Protein AF-T1J703-F1 (afdb_monomer_lite)

pLDDT: mean 72.82, std 17.88, range [33.84, 93.62]

InterPro domains:
  IPR007014 FUN14 [PF04930] (53-148)
  IPR007014 FUN14 [PTHR21346] (25-149)

Secondary structure (DSSP, 8-state):
----SSSTHHHHHHHHHHHHHHHHHSS--SSSHHHHHHHHHHHTTSHHHHHHHHHHHHHHHHHHHHHHHHHHHHHHHHHHHHHHHHHHHTTS----HHHHHHHHHHHHHHHHHHHHHHHHHHHHHHHHHHHH-HHHHHHHHHHHHHHHHT-

Sequence (151 aa):
YFIWATGRGKDDFQIEKNEIIDYLDVRGRGGVDNSFKEYLRGLSKASAAKQAAVGGITGWLSGFVFTKVGKFAAVSIGGGLLLLQIANHQGYIRINWNKVNDHVQQARKEIEKEAKHSGPRIAKQVQRFIHENAIISTSFAGGFLLGIACS

Structure (mmCIF, N/CA/C/O backbone):
data_AF-T1J703-F1
#
_entry.id   AF-T1J703-F1
#
loop_
_atom_site.group_PDB
_atom_site.id
_atom_site.type_symbol
_atom_site.label_atom_id
_atom_site.label_alt_id
_atom_site.label_comp_id
_atom_site.label_asym_id
_atom_site.label_entity_id
_atom_site.label_seq_id
_atom_site.pdbx_PDB_ins_code
_atom_site.Cartn_x
_atom_site.Cartn_y
_atom_site.Cartn_z
_atom_site.occupancy
_atom_site.B_iso_or_equiv
_atom_site.auth_seq_id
_atom_site.auth_comp_id
_atom_site.auth_asym_id
_atom_site.auth_atom_id
_atom_site.pdbx_PDB_model_num
ATOM 1 N N . TYR A 1 1 ? 42.849 15.070 -5.123 1.00 34.47 1 TYR A N 1
ATOM 2 C CA . TYR A 1 1 ? 42.452 14.277 -6.301 1.00 34.47 1 TYR A CA 1
ATOM 3 C C . TYR A 1 1 ? 41.507 13.183 -5.836 1.00 34.47 1 TYR A C 1
ATOM 5 O O . TYR A 1 1 ? 41.941 12.217 -5.230 1.00 34.47 1 TYR A O 1
ATOM 13 N N . PHE A 1 2 ? 40.206 13.435 -5.979 1.00 41.25 2 PHE A N 1
ATOM 14 C CA . PHE A 1 2 ? 39.107 12.694 -5.356 1.00 41.25 2 PHE A CA 1
ATOM 15 C C . PHE A 1 2 ? 38.232 12.147 -6.490 1.00 41.25 2 PHE A C 1
ATOM 17 O O . PHE A 1 2 ? 37.320 12.831 -6.933 1.00 41.25 2 PHE A O 1
ATOM 24 N N . ILE A 1 3 ? 38.554 10.970 -7.035 1.00 42.22 3 ILE A N 1
ATOM 25 C CA . ILE A 1 3 ? 37.687 10.277 -8.005 1.00 42.22 3 ILE A CA 1
ATOM 26 C C . ILE A 1 3 ? 37.815 8.767 -7.782 1.00 42.22 3 ILE A C 1
ATOM 28 O O . ILE A 1 3 ? 38.583 8.101 -8.464 1.00 42.22 3 ILE A O 1
ATOM 32 N N . TRP A 1 4 ? 37.074 8.228 -6.810 1.00 33.84 4 TRP A N 1
ATOM 33 C CA . TRP A 1 4 ? 36.725 6.803 -6.783 1.00 33.84 4 TRP A CA 1
ATOM 34 C C . TRP A 1 4 ? 35.520 6.537 -5.863 1.00 33.84 4 TRP A C 1
ATOM 36 O O . TRP A 1 4 ? 35.686 6.118 -4.722 1.00 33.84 4 TRP A O 1
ATOM 46 N N . ALA A 1 5 ? 34.293 6.821 -6.322 1.00 39.81 5 ALA A N 1
ATOM 47 C CA . ALA A 1 5 ? 33.072 6.418 -5.602 1.00 39.81 5 ALA A CA 1
ATOM 48 C C . ALA A 1 5 ? 31.795 6.360 -6.472 1.00 39.81 5 ALA A C 1
ATOM 50 O O . ALA A 1 5 ? 30.695 6.543 -5.962 1.00 39.81 5 ALA A O 1
ATOM 51 N N . THR A 1 6 ? 31.903 6.108 -7.779 1.00 42.66 6 THR A N 1
ATOM 52 C CA . THR A 1 6 ? 30.740 6.081 -8.695 1.00 42.66 6 THR A CA 1
ATOM 53 C C . THR A 1 6 ? 30.864 4.955 -9.727 1.00 42.66 6 THR A C 1
ATOM 55 O O . THR A 1 6 ? 30.838 5.186 -10.929 1.00 42.66 6 THR A O 1
ATOM 58 N N . GLY A 1 7 ? 31.026 3.716 -9.250 1.00 42.31 7 GLY A N 1
ATOM 59 C CA . GLY A 1 7 ? 31.075 2.524 -10.114 1.00 42.31 7 GLY A CA 1
ATOM 60 C C . GLY A 1 7 ? 30.462 1.273 -9.484 1.00 42.31 7 GLY A C 1
ATOM 61 O O . GLY A 1 7 ? 29.630 0.638 -10.107 1.00 42.31 7 GLY A O 1
ATOM 62 N N . ARG A 1 8 ? 30.759 0.996 -8.209 1.00 41.97 8 ARG A N 1
ATOM 63 C CA . ARG A 1 8 ? 30.497 -0.317 -7.584 1.00 41.97 8 ARG A CA 1
ATOM 64 C C . ARG A 1 8 ? 29.023 -0.766 -7.523 1.00 41.97 8 ARG A C 1
ATOM 66 O O . ARG A 1 8 ? 28.720 -1.925 -7.749 1.00 41.97 8 ARG A O 1
ATOM 73 N N . GLY A 1 9 ? 28.075 0.150 -7.308 1.00 39.53 9 GLY A N 1
ATOM 74 C CA . GLY A 1 9 ? 26.667 -0.226 -7.084 1.00 39.53 9 GLY A CA 1
ATOM 75 C C . GLY A 1 9 ? 25.906 -0.754 -8.311 1.00 39.53 9 GLY A C 1
ATOM 76 O O . GLY A 1 9 ? 24.844 -1.353 -8.157 1.00 39.53 9 GLY A O 1
ATOM 77 N N . LYS A 1 10 ? 26.409 -0.537 -9.535 1.00 39.09 10 LYS A N 1
ATOM 78 C CA . LYS A 1 10 ? 25.758 -1.025 -10.766 1.00 39.09 10 LYS A CA 1
ATOM 79 C C . LYS A 1 10 ? 26.113 -2.485 -11.058 1.00 39.09 10 LYS A C 1
ATOM 81 O O . LYS A 1 10 ? 25.351 -3.174 -11.734 1.00 39.09 10 LYS A O 1
ATOM 86 N N . ASP A 1 11 ? 27.239 -2.929 -10.520 1.00 40.09 11 ASP A N 1
ATOM 87 C CA . ASP A 1 11 ? 27.879 -4.213 -10.778 1.00 40.09 11 ASP A CA 1
ATOM 88 C C . ASP A 1 11 ? 27.327 -5.235 -9.777 1.00 40.09 11 ASP A C 1
ATOM 90 O O . ASP A 1 11 ? 26.813 -6.283 -10.168 1.00 40.09 11 ASP A O 1
ATOM 94 N N . ASP A 1 12 ? 27.285 -4.839 -8.503 1.00 43.97 12 ASP A N 1
ATOM 95 C CA . ASP A 1 12 ? 26.754 -5.619 -7.381 1.00 43.97 12 ASP A CA 1
ATOM 96 C C . ASP A 1 12 ? 25.260 -5.951 -7.576 1.00 43.97 12 ASP A C 1
ATOM 98 O O . ASP A 1 12 ? 24.823 -7.085 -7.386 1.00 43.97 12 ASP A O 1
ATOM 102 N N . PHE A 1 13 ? 24.471 -4.990 -8.075 1.00 42.22 13 PHE A N 1
ATOM 103 C CA . PHE A 1 13 ? 23.043 -5.186 -8.354 1.00 42.22 13 PHE A CA 1
ATOM 104 C C . PHE A 1 13 ? 22.777 -6.047 -9.597 1.00 42.22 13 PHE A C 1
ATOM 106 O O . PHE A 1 13 ? 21.704 -6.638 -9.732 1.00 42.22 13 PHE A O 1
ATOM 113 N N . GLN A 1 14 ? 23.727 -6.113 -10.535 1.00 42.66 14 GLN A N 1
ATOM 114 C CA . GLN A 1 14 ? 23.625 -6.984 -11.707 1.00 42.66 14 GLN A CA 1
ATOM 115 C C . GLN A 1 14 ? 24.023 -8.422 -11.369 1.00 42.66 14 GLN A C 1
ATOM 117 O O . GLN A 1 14 ? 23.388 -9.343 -11.880 1.00 42.66 14 GLN A O 1
ATOM 122 N N . ILE A 1 15 ? 25.006 -8.609 -10.484 1.00 42.41 15 ILE A N 1
ATOM 123 C CA . ILE A 1 15 ? 25.397 -9.919 -9.952 1.00 42.41 15 ILE A CA 1
ATOM 124 C C . ILE A 1 15 ? 24.245 -10.509 -9.125 1.00 42.41 15 ILE A C 1
ATOM 126 O O . ILE A 1 15 ? 23.769 -11.596 -9.453 1.00 42.41 15 ILE A O 1
ATOM 130 N N . GLU A 1 16 ? 23.664 -9.734 -8.204 1.00 52.69 16 GLU A N 1
ATOM 131 C CA . GLU A 1 16 ? 22.519 -10.176 -7.395 1.00 52.69 16 GLU A CA 1
ATOM 132 C C . GLU A 1 16 ? 21.284 -10.479 -8.268 1.00 52.69 16 GLU A C 1
ATOM 134 O O . GLU A 1 16 ? 20.629 -11.507 -8.116 1.00 52.69 16 GLU A O 1
ATOM 139 N N . LYS A 1 17 ? 20.993 -9.657 -9.287 1.00 49.47 17 LYS A N 1
ATOM 140 C CA . LYS A 1 17 ? 19.905 -9.924 -10.248 1.00 49.47 17 LYS A CA 1
ATOM 141 C C . LYS A 1 17 ? 20.074 -11.194 -11.066 1.00 49.47 17 LYS A C 1
ATOM 143 O O . LYS A 1 17 ? 19.058 -11.723 -11.537 1.00 49.47 17 LYS A O 1
ATOM 148 N N . ASN A 1 18 ? 21.307 -11.582 -11.363 1.00 46.50 18 ASN A N 1
ATOM 149 C CA . ASN A 1 18 ? 21.594 -12.775 -12.150 1.00 46.50 18 ASN A CA 1
ATOM 150 C C . ASN A 1 18 ? 21.465 -14.015 -11.270 1.00 46.50 18 ASN A C 1
ATOM 152 O O . ASN A 1 18 ? 20.842 -14.981 -11.699 1.00 46.50 18 ASN A O 1
ATOM 156 N N . GLU A 1 19 ? 21.895 -13.920 -10.013 1.00 51.88 19 GLU A N 1
ATOM 157 C CA . GLU A 1 19 ? 21.649 -14.944 -9.001 1.00 51.88 19 GLU A CA 1
ATOM 158 C C . GLU A 1 19 ? 20.151 -15.122 -8.717 1.00 51.88 19 GLU A C 1
ATOM 160 O O . GLU A 1 19 ? 19.662 -16.243 -8.763 1.00 51.88 19 GLU A O 1
ATOM 165 N N . ILE A 1 20 ? 19.367 -14.052 -8.518 1.00 50.53 20 ILE A N 1
ATOM 166 C CA . ILE A 1 20 ? 17.919 -14.175 -8.240 1.00 50.53 20 ILE A CA 1
ATOM 167 C C . ILE A 1 20 ? 17.161 -14.823 -9.416 1.00 50.53 20 ILE A C 1
ATOM 169 O O . ILE A 1 20 ? 16.174 -15.527 -9.200 1.00 50.53 20 ILE A O 1
ATOM 173 N N . ILE A 1 21 ? 17.608 -14.612 -10.662 1.00 54.41 21 ILE A N 1
ATOM 174 C CA . ILE A 1 21 ? 17.039 -15.318 -11.823 1.00 54.41 21 ILE A CA 1
ATOM 175 C C . ILE A 1 21 ? 17.364 -16.810 -11.777 1.00 54.41 21 ILE A C 1
ATOM 177 O O . ILE A 1 21 ? 16.477 -17.611 -12.056 1.00 54.41 21 ILE A O 1
ATOM 181 N N . ASP A 1 22 ? 18.586 -17.170 -11.396 1.00 51.16 22 ASP A N 1
ATOM 182 C CA . ASP A 1 22 ? 19.034 -18.561 -11.295 1.00 51.16 22 ASP A CA 1
ATOM 183 C C . ASP A 1 22 ? 18.324 -19.293 -10.136 1.00 51.16 22 ASP A C 1
ATOM 185 O O . ASP A 1 22 ? 17.805 -20.400 -10.290 1.00 51.16 22 ASP A O 1
ATOM 189 N N . TYR A 1 23 ? 18.129 -18.613 -9.000 1.00 46.19 23 TYR A N 1
ATOM 190 C CA . TYR A 1 23 ? 17.359 -19.127 -7.859 1.00 46.19 23 TYR A CA 1
ATOM 191 C C . TYR A 1 23 ? 15.856 -19.291 -8.150 1.00 46.19 23 TYR A C 1
ATOM 193 O O . TYR A 1 23 ? 15.216 -20.186 -7.590 1.00 46.19 23 TYR A O 1
ATOM 201 N N . LEU A 1 24 ? 15.277 -18.463 -9.028 1.00 52.44 24 LEU A N 1
ATOM 202 C CA . LEU A 1 24 ? 13.895 -18.618 -9.508 1.00 52.44 24 LEU A CA 1
ATOM 203 C C . LEU A 1 24 ? 13.759 -19.677 -10.619 1.00 52.44 24 LEU A C 1
ATOM 205 O O . LEU A 1 24 ? 12.640 -20.117 -10.906 1.00 52.44 24 LEU A O 1
ATOM 209 N N . ASP A 1 25 ? 14.866 -20.106 -11.231 1.00 52.19 25 ASP A N 1
ATOM 210 C CA . ASP A 1 25 ? 14.882 -21.178 -12.232 1.00 52.19 25 ASP A CA 1
ATOM 211 C C . ASP A 1 25 ? 14.988 -22.571 -11.587 1.00 52.19 25 ASP A C 1
ATOM 213 O O . ASP A 1 25 ? 14.342 -23.518 -12.036 1.00 52.19 25 ASP A O 1
ATOM 217 N N . VAL A 1 26 ? 15.679 -22.679 -10.447 1.00 47.84 26 VAL A N 1
ATOM 218 C CA . VAL A 1 26 ? 15.917 -23.953 -9.742 1.00 47.84 26 VAL A CA 1
ATOM 219 C C . VAL A 1 26 ? 14.712 -24.464 -8.917 1.00 47.84 26 VAL A C 1
ATOM 221 O O . VAL A 1 26 ? 14.686 -25.638 -8.542 1.00 47.84 26 VAL A O 1
ATOM 224 N N . ARG A 1 27 ? 13.668 -23.657 -8.640 1.00 54.94 27 ARG A N 1
ATOM 225 C CA . ARG A 1 27 ? 12.640 -24.004 -7.621 1.00 54.94 27 ARG A CA 1
ATOM 226 C C . ARG A 1 27 ? 11.156 -23.960 -8.039 1.00 54.94 27 ARG A C 1
ATOM 228 O O . ARG A 1 27 ? 10.347 -23.362 -7.335 1.00 54.94 27 ARG A O 1
ATOM 235 N N . GLY A 1 28 ? 10.739 -24.730 -9.048 1.00 45.00 28 GLY A N 1
ATOM 236 C CA . GLY A 1 28 ? 9.406 -25.364 -8.964 1.00 45.00 28 GLY A CA 1
ATOM 237 C C . GLY A 1 28 ? 8.512 -25.355 -10.206 1.00 45.00 28 GLY A C 1
ATOM 238 O O . GLY A 1 28 ? 8.275 -24.324 -10.822 1.00 45.00 28 GLY A O 1
ATOM 239 N N . ARG A 1 29 ? 7.981 -26.553 -10.486 1.00 56.56 29 ARG A N 1
ATOM 240 C CA . ARG A 1 29 ? 6.923 -26.907 -11.443 1.00 56.56 29 ARG A CA 1
ATOM 241 C C . ARG A 1 29 ? 5.580 -26.221 -11.135 1.00 56.56 29 ARG A C 1
ATOM 243 O O . ARG A 1 29 ? 5.105 -26.350 -10.007 1.00 56.56 29 ARG A O 1
ATOM 250 N N . GLY A 1 30 ? 4.862 -25.807 -12.180 1.00 45.81 30 GLY A N 1
ATOM 251 C CA . GLY A 1 30 ? 3.480 -26.253 -12.416 1.00 45.81 30 GLY A CA 1
ATOM 252 C C . GLY A 1 30 ? 2.422 -25.171 -12.664 1.00 45.81 30 GLY A C 1
ATOM 253 O O . GLY A 1 30 ? 1.671 -24.819 -11.761 1.00 45.81 30 GLY A O 1
ATOM 254 N N . GLY A 1 31 ? 2.264 -24.760 -13.926 1.00 47.19 31 GLY A N 1
ATOM 255 C CA . GLY A 1 31 ? 1.030 -24.200 -14.500 1.00 47.19 31 GLY A CA 1
ATOM 256 C C . GLY A 1 31 ? 0.879 -22.673 -14.536 1.00 47.19 31 GLY A C 1
ATOM 257 O O . GLY A 1 31 ? 0.153 -22.176 -15.393 1.00 47.19 31 GLY A O 1
ATOM 258 N N . VAL A 1 32 ? 1.574 -21.913 -13.688 1.00 52.66 32 VAL A N 1
ATOM 259 C CA . VAL A 1 32 ? 1.517 -20.424 -13.672 1.00 52.66 32 VAL A CA 1
ATOM 260 C C . VAL A 1 32 ? 2.839 -19.811 -14.138 1.00 52.66 32 VAL A C 1
ATOM 262 O O . VAL A 1 32 ? 2.892 -18.737 -14.732 1.00 52.66 32 VAL A O 1
ATOM 265 N N . ASP A 1 33 ? 3.907 -20.556 -13.922 1.00 58.53 33 ASP A N 1
ATOM 266 C CA . ASP A 1 33 ? 5.296 -20.297 -14.242 1.00 58.53 33 ASP A CA 1
ATOM 267 C C . ASP A 1 33 ? 5.545 -20.167 -15.745 1.00 58.53 33 ASP A C 1
ATOM 269 O O . ASP A 1 33 ? 6.247 -19.243 -16.119 1.00 58.53 33 ASP A O 1
ATOM 273 N N . ASN A 1 34 ? 4.947 -20.973 -16.627 1.00 54.72 34 ASN A N 1
ATOM 274 C CA . ASN A 1 34 ? 5.226 -20.845 -18.066 1.00 54.72 34 ASN A CA 1
ATOM 275 C C . ASN A 1 34 ? 4.652 -19.563 -18.680 1.00 54.72 34 ASN A C 1
ATOM 277 O O . ASN A 1 34 ? 5.400 -18.829 -19.316 1.00 54.72 34 ASN A O 1
ATOM 281 N N . SER A 1 35 ? 3.380 -19.235 -18.429 1.00 55.81 35 SER A N 1
ATOM 282 C CA . SER A 1 35 ? 2.780 -17.990 -18.934 1.00 55.81 35 SER A CA 1
ATOM 283 C C . SER A 1 35 ? 3.513 -16.776 -18.369 1.00 55.81 35 SER A C 1
ATOM 285 O O . SER A 1 35 ? 3.902 -15.862 -19.090 1.00 55.81 35 SER A O 1
ATOM 287 N N . PHE A 1 36 ? 3.784 -16.802 -17.068 1.00 57.75 36 PHE A N 1
ATOM 288 C CA . PHE A 1 36 ? 4.488 -15.740 -16.372 1.00 57.75 36 PHE A CA 1
ATOM 289 C C . PHE A 1 36 ? 5.941 -15.569 -16.843 1.00 57.75 36 PHE A C 1
ATOM 291 O O . PHE A 1 36 ? 6.377 -14.453 -17.129 1.00 57.75 36 PHE A O 1
ATOM 298 N N . LYS A 1 37 ? 6.685 -16.672 -16.986 1.00 58.16 37 LYS A N 1
ATOM 299 C CA . LYS A 1 37 ? 8.068 -16.684 -17.483 1.00 58.16 37 LYS A CA 1
ATOM 300 C C . LYS A 1 37 ? 8.144 -16.300 -18.957 1.00 58.16 37 LYS A C 1
ATOM 302 O O . LYS A 1 37 ? 9.139 -15.701 -19.349 1.00 58.16 37 LYS A O 1
ATOM 307 N N . GLU A 1 38 ? 7.132 -16.593 -19.769 1.00 62.97 38 GLU A N 1
ATOM 308 C CA . GLU A 1 38 ? 7.077 -16.210 -21.184 1.00 62.97 38 GLU A CA 1
ATOM 309 C C . GLU A 1 38 ? 6.819 -14.703 -21.352 1.00 62.97 38 GLU A C 1
ATOM 311 O O . GLU A 1 38 ? 7.550 -14.042 -22.096 1.00 62.97 38 GLU A O 1
ATOM 316 N N . TYR A 1 39 ? 5.913 -14.122 -20.550 1.00 60.47 39 TYR A N 1
ATOM 317 C CA . TYR A 1 39 ? 5.762 -12.663 -20.428 1.00 60.47 39 TYR A CA 1
ATOM 318 C C . TYR A 1 39 ? 7.050 -11.997 -19.914 1.00 60.47 39 TYR A C 1
ATOM 320 O O . TYR A 1 39 ? 7.496 -10.988 -20.467 1.00 60.47 39 TYR A O 1
ATOM 328 N N . LEU A 1 40 ? 7.703 -12.585 -18.906 1.00 61.09 40 LEU A N 1
ATOM 329 C CA . LEU A 1 40 ? 8.988 -12.100 -18.396 1.00 61.09 40 LEU A CA 1
ATOM 330 C C . LEU A 1 40 ? 10.128 -12.230 -19.422 1.00 61.09 40 LEU A C 1
ATOM 332 O O . LEU A 1 40 ? 10.937 -11.311 -19.526 1.00 61.09 40 LEU A O 1
ATOM 336 N N . ARG A 1 41 ? 10.200 -13.317 -20.208 1.00 60.47 41 ARG A N 1
ATOM 337 C CA . ARG A 1 41 ? 11.206 -13.527 -21.274 1.00 60.47 41 ARG A CA 1
ATOM 338 C C . ARG A 1 41 ? 11.001 -12.575 -22.446 1.00 60.47 41 ARG A C 1
ATOM 340 O O . ARG A 1 41 ? 11.992 -12.060 -22.966 1.00 60.47 41 ARG A O 1
ATOM 347 N N . GLY A 1 42 ? 9.754 -12.307 -22.838 1.00 62.56 42 GLY A N 1
ATOM 348 C CA . GLY A 1 42 ? 9.421 -11.315 -23.867 1.00 62.56 42 GLY A CA 1
ATOM 349 C C . GLY A 1 42 ? 9.866 -9.901 -23.480 1.00 62.56 42 GLY A C 1
ATOM 350 O O . GLY A 1 42 ? 10.383 -9.161 -24.315 1.00 62.56 42 GLY A O 1
ATOM 351 N N . LEU A 1 43 ? 9.775 -9.568 -22.189 1.00 55.44 43 LEU A N 1
ATOM 352 C CA . LEU A 1 43 ? 10.225 -8.297 -21.611 1.00 55.44 43 LEU A CA 1
ATOM 353 C C . LEU A 1 43 ? 11.694 -8.323 -21.140 1.00 55.44 43 LEU A C 1
ATOM 355 O O . LEU A 1 43 ? 12.247 -7.300 -20.765 1.00 55.44 43 LEU A O 1
ATOM 359 N N . SER A 1 44 ? 12.380 -9.465 -21.174 1.00 56.62 44 SER A N 1
ATOM 360 C CA . SER A 1 44 ? 13.756 -9.610 -20.675 1.00 56.62 44 SER A CA 1
ATOM 361 C C . SER A 1 44 ? 14.821 -9.053 -21.627 1.00 56.62 44 SER A C 1
ATOM 363 O O . SER A 1 44 ? 15.971 -8.892 -21.214 1.00 56.62 44 SER A O 1
ATOM 365 N N . LYS A 1 45 ? 14.490 -8.775 -22.897 1.00 56.78 45 LYS A N 1
ATOM 366 C CA . LYS A 1 45 ? 15.478 -8.422 -23.938 1.00 56.78 45 LYS A CA 1
ATOM 367 C C . LYS A 1 45 ? 16.126 -7.030 -23.782 1.00 56.78 45 LYS A C 1
ATOM 369 O O . LYS A 1 45 ? 17.005 -6.687 -24.564 1.00 56.78 45 LYS A O 1
ATOM 374 N N . ALA A 1 46 ? 15.790 -6.271 -22.736 1.00 54.00 46 ALA A N 1
ATOM 375 C CA . ALA A 1 46 ? 16.544 -5.100 -22.278 1.00 54.00 46 ALA A CA 1
ATOM 376 C C . ALA A 1 46 ? 16.609 -5.073 -20.734 1.00 54.00 46 ALA A C 1
ATOM 378 O O . ALA A 1 46 ? 15.610 -5.339 -20.071 1.00 54.00 46 ALA A O 1
ATOM 379 N N . SER A 1 47 ? 17.752 -4.710 -20.129 1.00 68.19 47 SER A N 1
ATOM 380 C CA . SER A 1 47 ? 17.941 -4.688 -18.653 1.00 68.19 47 SER A CA 1
ATOM 381 C C . SER A 1 47 ? 16.902 -3.824 -17.906 1.00 68.19 47 SER A C 1
ATOM 383 O O . SER A 1 47 ? 16.485 -4.143 -16.788 1.00 68.19 47 SER A O 1
ATOM 385 N N . ALA A 1 48 ? 16.428 -2.754 -18.553 1.00 67.69 48 ALA A N 1
ATOM 386 C CA . ALA A 1 48 ? 15.341 -1.903 -18.071 1.00 67.69 48 ALA A CA 1
ATOM 387 C C . ALA A 1 48 ? 13.973 -2.607 -18.089 1.00 67.69 48 ALA A C 1
ATOM 389 O O . ALA A 1 48 ? 13.152 -2.400 -17.201 1.00 67.69 48 ALA A O 1
ATOM 390 N N . ALA A 1 49 ? 13.740 -3.479 -19.065 1.00 72.81 49 ALA A N 1
ATOM 391 C CA . ALA A 1 49 ? 12.470 -4.160 -19.240 1.00 72.81 49 ALA A CA 1
ATOM 392 C C . ALA A 1 49 ? 12.306 -5.345 -18.262 1.00 72.81 49 ALA A C 1
ATOM 394 O O . ALA A 1 49 ? 11.208 -5.542 -17.752 1.00 72.81 49 ALA A O 1
ATOM 395 N N . LYS A 1 50 ? 13.394 -6.011 -17.832 1.00 73.06 50 LYS A N 1
ATOM 396 C CA . LYS A 1 50 ? 13.375 -6.935 -16.670 1.00 73.06 50 LYS A CA 1
ATOM 397 C C . LYS A 1 50 ? 12.958 -6.218 -15.379 1.00 73.06 50 LYS A C 1
ATOM 399 O O . LYS A 1 50 ? 12.127 -6.716 -14.628 1.00 73.06 50 LYS A O 1
ATOM 404 N N . GLN A 1 51 ? 13.532 -5.042 -15.129 1.00 73.75 51 GLN A N 1
ATOM 405 C CA . GLN A 1 51 ? 13.208 -4.213 -13.964 1.00 73.75 51 GLN A CA 1
ATOM 406 C C . GLN A 1 51 ? 11.754 -3.736 -13.988 1.00 73.75 51 GLN A C 1
ATOM 408 O O . GLN A 1 51 ? 11.060 -3.833 -12.977 1.00 73.75 51 GLN A O 1
ATOM 413 N N . ALA A 1 52 ? 11.279 -3.300 -15.157 1.00 80.00 52 ALA A N 1
ATOM 414 C CA . ALA A 1 52 ? 9.884 -2.940 -15.361 1.00 80.00 52 ALA A CA 1
ATOM 415 C C . ALA A 1 52 ? 8.943 -4.135 -15.148 1.00 80.00 52 ALA A C 1
ATOM 417 O O . ALA A 1 52 ? 7.897 -4.007 -14.526 1.00 80.00 52 ALA A O 1
ATOM 418 N N . ALA A 1 53 ? 9.309 -5.316 -15.640 1.00 79.25 53 ALA A N 1
ATOM 419 C CA . ALA A 1 53 ? 8.459 -6.492 -15.535 1.00 79.25 53 ALA A CA 1
ATOM 420 C C . ALA A 1 53 ? 8.328 -6.972 -14.080 1.00 79.25 53 ALA A C 1
ATOM 422 O O . ALA A 1 53 ? 7.218 -7.209 -13.605 1.00 79.25 53 ALA A O 1
ATOM 423 N N . VAL A 1 54 ? 9.442 -7.031 -13.340 1.00 79.44 54 VAL A N 1
ATOM 424 C CA . VAL A 1 54 ? 9.427 -7.372 -11.907 1.00 79.44 54 VAL A CA 1
ATOM 425 C C . VAL A 1 54 ? 8.614 -6.346 -11.114 1.00 79.44 54 VAL A C 1
ATOM 427 O O . VAL A 1 54 ? 7.764 -6.740 -10.314 1.00 79.44 54 VAL A O 1
ATOM 430 N N . GLY A 1 55 ? 8.808 -5.046 -11.365 1.00 82.56 55 GLY A N 1
ATOM 431 C CA . GLY A 1 55 ? 8.005 -3.990 -10.745 1.00 82.56 55 GLY A CA 1
ATOM 432 C C . GLY A 1 55 ? 6.516 -4.156 -11.051 1.00 82.56 55 GLY A C 1
ATOM 433 O O . GLY A 1 55 ? 5.709 -4.273 -10.135 1.00 82.56 55 GLY A O 1
ATOM 434 N N . GLY A 1 56 ? 6.152 -4.270 -12.328 1.00 87.44 56 GLY A N 1
ATOM 435 C CA . GLY A 1 56 ? 4.766 -4.407 -12.782 1.00 87.44 56 GLY A CA 1
ATOM 436 C C . GLY A 1 56 ? 4.029 -5.607 -12.205 1.00 87.44 56 GLY A C 1
ATOM 437 O O . GLY A 1 56 ? 2.904 -5.470 -11.731 1.00 87.44 56 GLY A O 1
ATOM 438 N N . ILE A 1 57 ? 4.659 -6.776 -12.174 1.00 84.88 57 ILE A N 1
ATOM 439 C CA . ILE A 1 57 ? 4.006 -7.970 -11.635 1.00 84.88 57 ILE A CA 1
ATOM 440 C C . ILE A 1 57 ? 3.828 -7.860 -10.127 1.00 84.88 57 ILE A C 1
ATOM 442 O O . ILE A 1 57 ? 2.753 -8.162 -9.610 1.00 84.88 57 ILE A O 1
ATOM 446 N N . THR A 1 58 ? 4.888 -7.478 -9.413 1.00 87.25 58 THR A N 1
ATOM 447 C CA . THR A 1 58 ? 4.827 -7.372 -7.949 1.00 87.25 58 THR A CA 1
ATOM 448 C C . THR A 1 58 ? 3.817 -6.306 -7.530 1.00 87.25 58 THR A C 1
ATOM 450 O O . THR A 1 58 ? 3.068 -6.516 -6.576 1.00 87.25 58 THR A O 1
ATOM 453 N N . GLY A 1 59 ? 3.714 -5.225 -8.308 1.00 86.12 59 GLY A N 1
ATOM 454 C CA . GLY A 1 59 ? 2.637 -4.247 -8.227 1.00 86.12 59 GLY A CA 1
ATOM 455 C C . GLY A 1 59 ? 1.271 -4.898 -8.397 1.00 86.12 59 GLY A C 1
ATOM 456 O O . GLY A 1 59 ? 0.441 -4.799 -7.500 1.00 86.12 59 GLY A O 1
ATOM 457 N N . TRP A 1 60 ? 1.048 -5.612 -9.502 1.00 87.81 60 TRP A N 1
ATOM 458 C CA . TRP A 1 60 ? -0.237 -6.246 -9.814 1.00 87.81 60 TRP A CA 1
ATOM 459 C C . TRP A 1 60 ? -0.709 -7.230 -8.747 1.00 87.81 60 TRP A C 1
ATOM 461 O O . TRP A 1 60 ? -1.850 -7.135 -8.289 1.00 87.81 60 TRP A O 1
ATOM 471 N N . LEU A 1 61 ? 0.177 -8.114 -8.284 1.00 87.12 61 LEU A N 1
ATOM 472 C CA . LEU A 1 61 ? -0.135 -9.059 -7.214 1.00 87.12 61 LEU A CA 1
ATOM 473 C C . LEU A 1 61 ? -0.474 -8.332 -5.903 1.00 87.12 61 LEU A C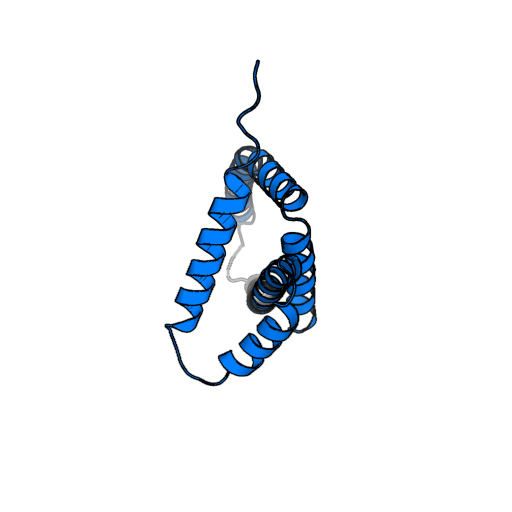 1
ATOM 475 O O . LEU A 1 61 ? -1.469 -8.660 -5.257 1.00 87.12 61 LEU A O 1
ATOM 479 N N . SER A 1 62 ? 0.313 -7.316 -5.536 1.00 90.94 62 SER A N 1
ATOM 480 C CA . SER A 1 62 ? 0.057 -6.491 -4.350 1.00 90.94 62 SER A CA 1
ATOM 481 C C . SER A 1 62 ? -1.294 -5.769 -4.438 1.00 90.94 62 SER A C 1
ATOM 483 O O . SER A 1 62 ? -2.076 -5.801 -3.487 1.00 90.94 62 SER A O 1
ATOM 485 N N . GLY A 1 63 ? -1.624 -5.196 -5.600 1.00 85.88 63 GLY A N 1
ATOM 486 C CA . GLY A 1 63 ? -2.898 -4.515 -5.848 1.00 85.88 63 GLY A CA 1
ATOM 487 C C . GLY A 1 63 ? -4.094 -5.462 -5.782 1.00 85.88 63 GLY A C 1
ATOM 488 O O . GLY A 1 63 ? -5.109 -5.145 -5.159 1.00 85.88 63 GLY A O 1
ATOM 489 N N . PHE A 1 64 ? -3.956 -6.665 -6.345 1.00 85.00 64 PHE A N 1
ATOM 490 C CA . PHE A 1 64 ? -4.997 -7.687 -6.286 1.00 85.00 64 PHE A CA 1
ATOM 491 C C . PHE A 1 64 ? -5.307 -8.100 -4.840 1.00 85.00 64 PHE A C 1
ATOM 493 O O . PHE A 1 64 ? -6.478 -8.120 -4.446 1.00 85.00 64 PHE A O 1
ATOM 500 N N . VAL A 1 65 ? -4.269 -8.375 -4.038 1.00 87.25 65 VAL A N 1
ATOM 501 C CA . VAL A 1 65 ? -4.404 -8.722 -2.611 1.00 87.25 65 VAL A CA 1
ATOM 502 C C . VAL A 1 65 ? -4.987 -7.551 -1.815 1.00 87.25 65 VAL A C 1
ATOM 504 O O . VAL A 1 65 ? -5.902 -7.761 -1.015 1.00 87.25 65 VAL A O 1
ATOM 507 N N . PHE A 1 66 ? -4.525 -6.322 -2.069 1.00 89.44 66 PHE A N 1
ATOM 508 C CA . PHE A 1 66 ? -5.021 -5.114 -1.409 1.00 89.44 66 PHE A CA 1
ATOM 509 C C . PHE A 1 66 ? -6.530 -4.940 -1.599 1.00 89.44 66 PHE A C 1
ATOM 511 O O . PHE A 1 66 ? -7.241 -4.710 -0.623 1.00 89.44 66 PHE A O 1
ATOM 518 N N . THR A 1 67 ? -7.051 -5.133 -2.813 1.00 86.75 67 THR A N 1
ATOM 519 C CA . THR A 1 67 ? -8.497 -5.041 -3.059 1.00 86.75 67 THR A CA 1
ATOM 520 C C . THR A 1 67 ? -9.284 -6.141 -2.348 1.00 86.75 67 THR A C 1
ATOM 522 O O . THR A 1 67 ? -10.372 -5.865 -1.837 1.00 86.75 67 THR A O 1
ATOM 525 N N . LYS A 1 68 ? -8.759 -7.373 -2.252 1.00 86.56 68 LYS A N 1
ATOM 526 C CA . LYS A 1 68 ? -9.440 -8.440 -1.495 1.00 86.56 68 LYS A CA 1
ATOM 527 C C . LYS A 1 68 ? -9.550 -8.064 -0.022 1.00 86.56 68 LYS A C 1
ATOM 529 O O . LYS A 1 68 ? -10.658 -8.035 0.510 1.00 86.56 68 LYS A O 1
ATOM 534 N N . VAL A 1 69 ? -8.435 -7.702 0.612 1.00 86.06 69 VAL A N 1
ATOM 535 C CA . VAL A 1 69 ? -8.427 -7.291 2.025 1.00 86.06 69 VAL A CA 1
ATOM 536 C C . VAL A 1 69 ? -9.253 -6.020 2.232 1.00 86.06 69 VAL A C 1
ATOM 538 O O . VAL A 1 69 ? -9.989 -5.935 3.208 1.00 86.06 69 VAL A O 1
ATOM 541 N N . GLY A 1 70 ? -9.215 -5.072 1.295 1.00 85.62 70 GLY A N 1
ATOM 542 C CA . GLY A 1 70 ? -10.002 -3.840 1.338 1.00 85.62 70 GLY A CA 1
ATOM 543 C C . GLY A 1 70 ? -11.511 -4.093 1.333 1.00 85.62 70 GLY A C 1
ATOM 544 O O . GLY A 1 70 ? -12.222 -3.525 2.162 1.00 85.62 70 GLY A O 1
ATOM 545 N N . LYS A 1 71 ? -12.003 -4.998 0.471 1.00 87.12 71 LYS A N 1
ATOM 546 C CA . LYS A 1 71 ? -13.418 -5.417 0.458 1.00 87.12 71 LYS A CA 1
ATOM 547 C C . LYS A 1 71 ? -13.813 -6.063 1.795 1.00 87.12 71 LYS A C 1
ATOM 549 O O . LYS A 1 71 ? -14.833 -5.688 2.369 1.00 87.12 71 LYS A O 1
ATOM 554 N N . PHE A 1 72 ? -12.990 -6.961 2.343 1.00 89.00 72 PHE A N 1
ATOM 555 C CA . PHE A 1 72 ? -13.250 -7.578 3.655 1.00 89.00 72 PHE A CA 1
ATOM 556 C C . PHE A 1 72 ? -13.197 -6.578 4.815 1.00 89.00 72 PHE A C 1
ATOM 558 O O . PHE A 1 72 ? -14.038 -6.639 5.714 1.00 89.00 72 PHE A O 1
ATOM 565 N N . ALA A 1 73 ? -12.255 -5.637 4.792 1.00 90.00 73 ALA A N 1
ATOM 566 C CA . ALA A 1 73 ? -12.148 -4.580 5.789 1.00 90.00 73 ALA A CA 1
ATOM 567 C C . ALA A 1 73 ? -13.385 -3.672 5.756 1.00 90.00 73 ALA A C 1
ATOM 569 O O . ALA A 1 73 ? -13.985 -3.418 6.799 1.00 90.00 73 ALA A O 1
ATOM 570 N N . ALA A 1 74 ? -13.824 -3.257 4.564 1.00 89.94 74 ALA A N 1
ATOM 571 C CA . ALA A 1 74 ? -15.023 -2.444 4.389 1.00 89.94 74 ALA A CA 1
ATOM 572 C C . ALA A 1 74 ? -16.292 -3.165 4.871 1.00 89.94 74 ALA A C 1
ATOM 574 O O . ALA A 1 74 ? -17.092 -2.566 5.588 1.00 89.94 74 ALA A O 1
ATOM 575 N N . VAL A 1 75 ? -16.456 -4.453 4.544 1.00 91.88 75 VAL A N 1
ATOM 576 C CA . VAL A 1 75 ? -17.587 -5.267 5.025 1.00 91.88 75 VAL A CA 1
ATOM 577 C C . VAL A 1 75 ? -17.537 -5.442 6.540 1.00 91.88 75 VAL A C 1
ATOM 579 O O . VAL A 1 75 ? -18.570 -5.339 7.189 1.00 91.88 75 VAL A O 1
ATOM 582 N N . SER A 1 76 ? -16.358 -5.657 7.126 1.00 93.25 76 SER A N 1
ATOM 583 C CA . SER A 1 76 ? -16.218 -5.823 8.580 1.00 93.25 76 SER A CA 1
ATOM 584 C C . SER A 1 76 ? -16.555 -4.534 9.329 1.00 93.25 76 SER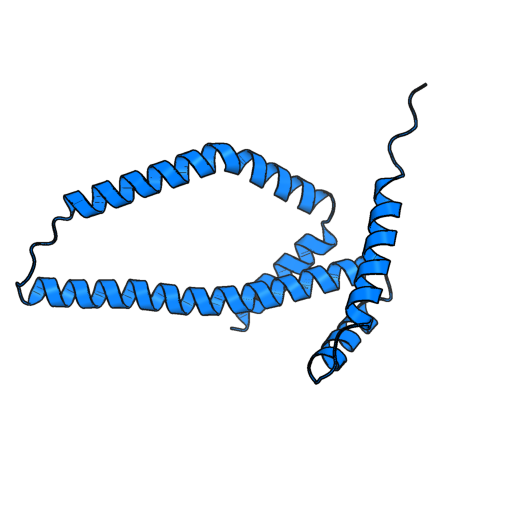 A C 1
ATOM 586 O O . SER A 1 76 ? -17.298 -4.561 10.309 1.00 93.25 76 SER A O 1
ATOM 588 N N . ILE A 1 77 ? -16.063 -3.391 8.841 1.00 91.19 77 ILE A N 1
ATOM 589 C CA . ILE A 1 77 ? -16.373 -2.074 9.410 1.00 91.19 77 ILE A CA 1
ATOM 590 C C . ILE A 1 77 ? -17.864 -1.759 9.225 1.00 91.19 77 ILE A C 1
ATOM 592 O O . ILE A 1 77 ? -18.534 -1.384 10.184 1.00 91.19 77 ILE A O 1
ATOM 596 N N . GLY A 1 78 ? -18.408 -1.957 8.022 1.00 89.06 78 GLY A N 1
ATOM 597 C CA . GLY A 1 78 ? -19.819 -1.706 7.721 1.00 89.06 78 GLY A CA 1
ATOM 598 C C . GLY A 1 78 ? -20.766 -2.618 8.504 1.00 89.06 78 GLY A C 1
ATOM 599 O O . GLY A 1 78 ? -21.718 -2.139 9.110 1.00 89.06 78 GLY A O 1
ATOM 600 N N . GLY A 1 79 ? -20.474 -3.917 8.561 1.00 91.56 79 GLY A N 1
ATOM 601 C CA . GLY A 1 79 ? -21.237 -4.905 9.322 1.00 91.56 79 GLY A CA 1
ATOM 602 C C . GLY A 1 79 ? -21.191 -4.646 10.826 1.00 91.56 79 GLY A C 1
ATOM 603 O O . GLY A 1 79 ? -22.229 -4.687 11.483 1.00 91.56 79 GLY A O 1
ATOM 604 N N . GLY A 1 80 ? -20.019 -4.287 11.362 1.00 88.38 80 GLY A N 1
ATOM 605 C CA . GLY A 1 80 ? -19.873 -3.878 12.759 1.00 88.38 80 GLY A CA 1
ATOM 606 C C . GLY A 1 80 ? -20.706 -2.639 13.096 1.00 88.38 80 GLY A C 1
ATOM 607 O O . GLY A 1 80 ? -21.399 -2.624 14.112 1.00 88.38 80 GLY A O 1
ATOM 608 N N . LEU A 1 81 ? -20.708 -1.628 12.220 1.00 87.81 81 LEU A N 1
ATOM 609 C CA . LEU A 1 81 ? -21.525 -0.422 12.391 1.00 87.81 81 LEU A CA 1
ATOM 610 C C . LEU A 1 81 ? -23.029 -0.700 12.260 1.00 87.81 81 LEU A C 1
ATOM 612 O O . LEU A 1 81 ? -23.809 -0.148 13.033 1.00 87.81 81 LEU A O 1
ATOM 616 N N . LEU A 1 82 ? -23.448 -1.557 11.327 1.00 89.00 82 LEU A N 1
ATOM 617 C CA . LEU A 1 82 ? -24.854 -1.944 11.169 1.00 89.00 82 LEU A CA 1
ATOM 618 C C . LEU A 1 82 ? -25.377 -2.697 12.400 1.00 89.00 82 LEU A C 1
ATOM 620 O O . LEU A 1 82 ? -26.432 -2.348 12.931 1.00 89.00 82 LEU A O 1
ATOM 624 N N . LEU A 1 83 ? -24.623 -3.676 12.910 1.00 85.12 83 LEU A N 1
ATOM 625 C CA . LEU A 1 83 ? -24.972 -4.381 14.148 1.00 85.12 83 LEU A CA 1
ATOM 626 C C . LEU A 1 83 ? -25.003 -3.433 15.354 1.00 85.12 83 LEU A C 1
ATOM 628 O O . LEU A 1 83 ? -25.881 -3.557 16.206 1.00 85.12 83 LEU A O 1
ATOM 632 N N . LEU A 1 84 ? -24.099 -2.448 15.403 1.00 81.56 84 LEU A N 1
ATOM 633 C CA . LEU A 1 84 ? -24.085 -1.420 16.445 1.00 81.56 84 LEU A CA 1
ATOM 634 C C . LEU A 1 84 ? -25.351 -0.548 16.416 1.00 81.56 84 LEU A C 1
ATOM 636 O O . LEU A 1 84 ? -25.898 -0.232 17.473 1.00 81.56 84 LEU A O 1
ATOM 640 N N . GLN A 1 85 ? -25.847 -0.195 15.224 1.00 78.06 85 GLN A N 1
ATOM 641 C CA . GLN A 1 85 ? -27.108 0.540 15.074 1.00 78.06 85 GLN A CA 1
ATOM 642 C C . GLN A 1 85 ? -28.306 -0.282 15.573 1.00 78.06 85 GLN A C 1
ATOM 644 O O . GLN A 1 85 ? -29.132 0.243 16.322 1.00 78.06 85 GLN A O 1
ATOM 649 N N . ILE A 1 86 ? -28.373 -1.574 15.232 1.00 76.44 86 ILE A N 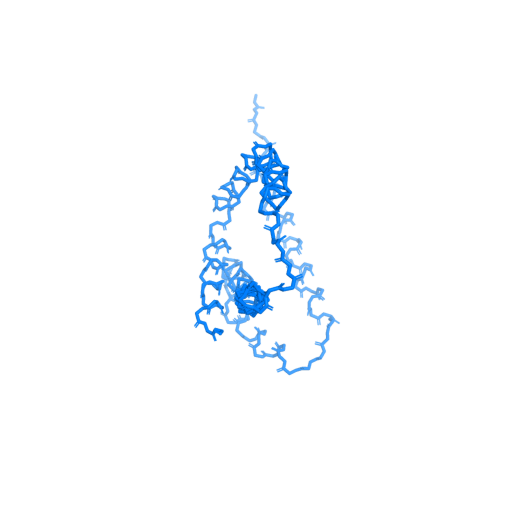1
ATOM 650 C CA . ILE A 1 86 ? -29.445 -2.484 15.681 1.00 76.44 86 ILE A CA 1
ATOM 651 C C . ILE A 1 86 ? -29.396 -2.679 17.205 1.00 76.44 86 ILE A C 1
ATOM 653 O O . ILE A 1 86 ? -30.427 -2.591 17.875 1.00 76.44 86 ILE A O 1
ATOM 657 N N . ALA A 1 87 ? -28.202 -2.869 17.772 1.00 72.88 87 ALA A N 1
ATOM 658 C CA . ALA A 1 87 ? -28.005 -3.020 19.214 1.00 72.88 87 ALA A CA 1
ATOM 659 C C . ALA A 1 87 ? -28.407 -1.761 20.005 1.00 72.88 87 ALA A C 1
ATOM 661 O O . ALA A 1 87 ? -28.971 -1.869 21.096 1.00 72.88 87 ALA A O 1
ATOM 662 N N . ASN A 1 88 ? -28.164 -0.568 19.450 1.00 66.31 88 ASN A N 1
ATOM 663 C CA . ASN A 1 88 ? -28.583 0.692 20.063 1.00 66.31 88 ASN A CA 1
ATOM 664 C C . ASN A 1 88 ? -30.110 0.900 19.978 1.00 66.31 88 ASN A C 1
ATOM 666 O O . ASN A 1 88 ? -30.701 1.447 20.905 1.00 66.31 88 ASN A O 1
ATOM 670 N N . HIS A 1 89 ? -30.762 0.429 18.909 1.00 61.72 89 HIS A N 1
ATOM 671 C CA . HIS A 1 89 ? -32.212 0.565 18.717 1.00 61.72 89 HIS A CA 1
ATOM 672 C C . HIS A 1 89 ? -33.044 -0.447 19.536 1.00 61.72 89 HIS A C 1
ATOM 674 O O . HIS A 1 89 ? -34.211 -0.186 19.821 1.00 61.72 89 HIS A O 1
ATOM 680 N N . GLN A 1 90 ? -32.467 -1.586 19.942 1.00 58.66 90 GLN A N 1
ATOM 681 C CA . GLN A 1 90 ? -33.130 -2.584 20.806 1.00 58.66 90 GLN A CA 1
ATOM 682 C C . GLN A 1 90 ? -32.816 -2.436 22.311 1.00 58.66 90 GLN A C 1
ATOM 684 O O . GLN A 1 90 ? -33.332 -3.197 23.124 1.00 58.66 90 GLN A O 1
ATOM 689 N N . GLY A 1 91 ? -32.023 -1.431 22.707 1.00 54.50 91 GLY A N 1
ATOM 690 C CA . GLY A 1 91 ? -31.939 -0.975 24.101 1.00 54.50 91 GLY A CA 1
ATOM 691 C C . GLY A 1 91 ? -31.010 -1.748 25.049 1.00 54.50 91 GLY A C 1
ATOM 692 O O . GLY A 1 91 ? -31.128 -1.563 26.257 1.00 54.50 91 GLY A O 1
ATOM 693 N N . TYR A 1 92 ? -30.072 -2.574 24.565 1.00 50.97 92 TYR A N 1
ATOM 694 C CA . TYR A 1 92 ? -29.250 -3.409 25.463 1.00 50.97 92 TYR A CA 1
ATOM 695 C C . TYR A 1 92 ? -27.932 -2.760 25.945 1.00 50.97 92 TYR A C 1
ATOM 697 O O . TYR A 1 92 ? -27.392 -3.187 26.962 1.00 50.97 92 TYR A O 1
ATOM 705 N N . ILE A 1 93 ? -27.379 -1.729 25.279 1.00 54.94 93 ILE A N 1
ATOM 706 C CA . ILE A 1 93 ? -26.084 -1.132 25.683 1.00 54.94 93 ILE A CA 1
ATOM 707 C C . ILE A 1 93 ? -26.050 0.382 25.412 1.00 54.94 93 ILE A C 1
ATOM 709 O O . ILE A 1 93 ? -26.035 0.813 24.261 1.00 54.94 93 ILE A O 1
ATOM 713 N N . ARG A 1 94 ? -25.947 1.208 26.467 1.00 55.41 94 ARG A N 1
ATOM 714 C CA . ARG A 1 94 ? -25.495 2.607 26.337 1.00 55.41 94 ARG A CA 1
ATOM 715 C C . ARG A 1 94 ? -24.031 2.594 25.897 1.00 55.41 94 ARG A C 1
ATOM 717 O O . ARG A 1 94 ? -23.137 2.350 26.706 1.00 55.41 94 ARG A O 1
ATOM 724 N N . ILE A 1 95 ? -23.783 2.825 24.611 1.00 59.12 95 ILE A N 1
ATOM 725 C CA . ILE A 1 95 ? -22.426 2.939 24.073 1.00 59.12 95 ILE A CA 1
ATOM 726 C C . ILE A 1 95 ? -21.796 4.195 24.680 1.00 59.12 95 ILE A C 1
ATOM 728 O O . ILE A 1 95 ? -22.153 5.322 24.338 1.00 59.12 95 ILE A O 1
ATOM 732 N N . ASN A 1 96 ? -20.850 4.007 25.599 1.00 64.44 96 ASN A N 1
ATOM 733 C CA . ASN A 1 96 ? -20.041 5.098 26.129 1.00 64.44 96 ASN A CA 1
ATOM 734 C C . ASN A 1 96 ? -19.044 5.554 25.052 1.00 64.44 96 ASN A C 1
ATOM 736 O O . ASN A 1 96 ? -17.876 5.159 25.061 1.00 64.44 96 ASN A O 1
ATOM 740 N N . TRP A 1 97 ? -19.505 6.416 24.142 1.00 71.69 97 TRP A N 1
ATOM 741 C CA . TRP A 1 97 ? -18.703 7.044 23.082 1.00 71.69 97 TRP A CA 1
ATOM 742 C C . TRP A 1 97 ? -17.432 7.721 23.605 1.00 71.69 97 TRP A C 1
ATOM 744 O O . TRP A 1 97 ? -16.433 7.776 22.895 1.00 71.69 97 TRP A O 1
ATOM 754 N N . ASN A 1 98 ? -17.435 8.149 24.871 1.00 75.56 98 ASN A N 1
ATOM 755 C CA . ASN A 1 98 ? -16.276 8.752 25.521 1.00 75.56 98 ASN A CA 1
ATOM 756 C C . ASN A 1 98 ? -15.079 7.788 25.612 1.00 75.56 98 ASN A C 1
ATOM 758 O O . ASN A 1 98 ? -13.968 8.164 25.260 1.00 75.56 98 ASN A O 1
ATOM 762 N N . LYS A 1 99 ? -15.303 6.516 25.988 1.00 77.75 99 LYS A N 1
ATOM 763 C CA . LYS A 1 99 ? -14.221 5.513 26.051 1.00 77.75 99 LYS A CA 1
ATOM 764 C C . LYS A 1 99 ? -13.708 5.134 24.663 1.00 77.75 99 LYS A C 1
ATOM 766 O O . LYS A 1 99 ? -12.509 4.961 24.476 1.00 77.75 99 LYS A O 1
ATOM 771 N N . VAL A 1 100 ? -14.609 5.022 23.684 1.00 79.00 100 VAL A N 1
ATOM 772 C CA . VAL A 1 100 ? -14.238 4.729 22.290 1.00 79.00 100 VAL A CA 1
ATOM 773 C C . VAL A 1 100 ? -13.387 5.860 21.720 1.00 79.00 100 VAL A C 1
ATOM 775 O O . VAL A 1 100 ? -12.339 5.598 21.137 1.00 79.00 100 VAL A O 1
ATOM 778 N N . ASN A 1 101 ? -13.798 7.113 21.930 1.00 83.62 101 ASN A N 1
ATOM 779 C CA . ASN A 1 101 ? -13.033 8.274 21.498 1.00 83.62 101 ASN A CA 1
ATOM 780 C C . ASN A 1 101 ? -11.655 8.319 22.168 1.00 83.62 101 ASN A C 1
ATOM 782 O O . ASN A 1 101 ? -10.673 8.528 21.465 1.00 83.62 101 ASN A O 1
ATOM 786 N N . ASP A 1 102 ? -11.557 8.052 23.473 1.00 89.69 102 ASP A N 1
ATOM 787 C CA . ASP A 1 102 ? -10.268 8.018 24.173 1.00 89.69 102 ASP A CA 1
ATOM 788 C C . ASP A 1 102 ? -9.326 6.946 23.606 1.00 89.69 102 ASP A C 1
ATOM 790 O O . ASP A 1 102 ? -8.152 7.231 23.363 1.00 89.69 102 ASP A O 1
ATOM 794 N N . HIS A 1 103 ? -9.830 5.744 23.308 1.00 87.19 103 HIS A N 1
ATOM 795 C CA . HIS A 1 103 ? -9.025 4.671 22.710 1.00 87.19 103 HIS A CA 1
ATOM 796 C C . HIS A 1 103 ? -8.601 5.008 21.273 1.00 87.19 103 HIS A C 1
ATOM 798 O O . HIS A 1 103 ? -7.451 4.795 20.891 1.00 87.19 103 HIS A O 1
ATOM 804 N N . VAL A 1 104 ? -9.505 5.589 20.478 1.00 86.19 104 VAL A N 1
ATOM 805 C CA . VAL A 1 104 ? -9.199 6.047 19.115 1.00 86.19 104 VAL A CA 1
ATOM 806 C C . VAL A 1 104 ? -8.181 7.187 19.143 1.00 86.19 104 VAL A C 1
ATOM 808 O O . VAL A 1 104 ? -7.276 7.213 18.314 1.00 86.19 104 VAL A O 1
ATOM 811 N N . GLN A 1 105 ? -8.290 8.118 20.089 1.00 90.62 105 GLN A N 1
ATOM 812 C CA . GLN A 1 105 ? -7.352 9.227 20.265 1.00 90.62 105 GLN A CA 1
ATOM 813 C C . GLN A 1 105 ? -5.968 8.734 20.690 1.00 90.62 105 GLN A C 1
ATOM 815 O O . GLN A 1 105 ? -4.972 9.235 20.175 1.00 90.62 105 GLN A O 1
ATOM 820 N N . GLN A 1 106 ? -5.885 7.762 21.601 1.00 92.25 106 GLN A N 1
ATOM 821 C CA . GLN A 1 106 ? -4.613 7.151 21.997 1.00 92.25 106 GLN A CA 1
ATOM 822 C C . GLN A 1 106 ? -3.954 6.434 20.812 1.00 92.25 106 GLN A C 1
ATOM 824 O O . GLN A 1 106 ? -2.819 6.765 20.471 1.00 92.25 106 GLN A O 1
ATOM 829 N N . ALA A 1 107 ? -4.697 5.578 20.102 1.00 90.19 107 ALA A N 1
ATOM 830 C CA . ALA A 1 107 ? -4.197 4.892 18.909 1.00 90.19 107 ALA A CA 1
ATOM 831 C C . ALA A 1 107 ? -3.773 5.879 17.808 1.00 90.19 107 ALA A C 1
ATOM 833 O O . ALA A 1 107 ? -2.705 5.737 17.216 1.00 90.19 107 ALA A O 1
ATOM 834 N N . ARG A 1 108 ? -4.561 6.938 17.564 1.00 88.06 108 ARG A N 1
ATOM 835 C CA . ARG A 1 108 ? -4.193 8.011 16.626 1.00 88.06 108 ARG A CA 1
ATOM 836 C C . ARG A 1 108 ? -2.911 8.712 17.042 1.00 88.06 108 ARG A C 1
ATOM 838 O O . ARG A 1 108 ? -2.077 8.952 16.184 1.00 88.06 108 ARG A O 1
ATOM 845 N N . LYS A 1 109 ? -2.733 9.024 18.328 1.00 93.62 109 LYS A N 1
ATOM 846 C CA . LYS A 1 109 ? -1.522 9.687 18.833 1.00 93.62 109 LYS A CA 1
ATOM 847 C C . LYS A 1 109 ? -0.287 8.804 18.705 1.00 93.62 109 LYS A C 1
ATOM 849 O O . LYS A 1 109 ? 0.783 9.329 18.417 1.00 93.62 109 LYS A O 1
ATOM 854 N N . GLU A 1 110 ? -0.409 7.501 18.927 1.00 91.06 110 GLU A N 1
ATOM 855 C CA . GLU A 1 110 ? 0.690 6.549 18.725 1.00 91.06 110 GLU A CA 1
ATOM 856 C C . GLU A 1 110 ? 1.068 6.455 17.246 1.00 91.06 110 GLU A C 1
ATOM 858 O O . GLU A 1 110 ? 2.228 6.688 16.902 1.00 91.06 110 GLU A O 1
ATOM 863 N N . ILE A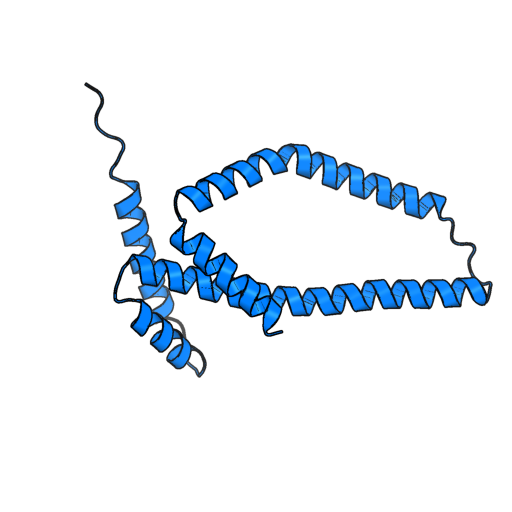 1 111 ? 0.075 6.267 16.371 1.00 88.81 111 ILE A N 1
ATOM 864 C CA . ILE A 1 111 ? 0.270 6.248 14.916 1.00 88.81 111 ILE A CA 1
ATOM 865 C C . ILE A 1 111 ? 0.843 7.581 14.423 1.00 88.81 111 ILE A C 1
ATOM 867 O O . ILE A 1 111 ? 1.744 7.588 13.595 1.00 88.81 111 ILE A O 1
ATOM 871 N N . GLU A 1 112 ? 0.363 8.721 14.919 1.00 88.94 112 GLU A N 1
ATOM 872 C CA . GLU A 1 112 ? 0.836 10.045 14.508 1.00 88.94 112 GLU A CA 1
ATOM 873 C C . GLU A 1 112 ? 2.258 10.317 15.005 1.00 88.94 112 GLU A C 1
ATOM 875 O O . GLU A 1 112 ? 3.065 10.874 14.264 1.00 88.94 112 GLU A O 1
ATOM 880 N N . LYS A 1 113 ? 2.609 9.898 16.226 1.00 90.94 113 LYS A N 1
ATOM 881 C CA . LYS A 1 113 ? 3.987 9.993 16.732 1.00 90.94 113 LYS A CA 1
ATOM 882 C C . LYS A 1 113 ? 4.935 9.154 15.886 1.00 90.94 113 LYS A C 1
ATOM 884 O O . LYS A 1 113 ? 5.986 9.655 15.482 1.00 90.94 113 LYS A O 1
ATOM 889 N N . GLU A 1 114 ? 4.555 7.917 15.587 1.00 86.56 114 GLU A N 1
ATOM 890 C CA . GLU A 1 114 ? 5.344 7.028 14.740 1.00 86.56 114 GLU A CA 1
ATOM 891 C C . GLU A 1 114 ? 5.429 7.560 13.303 1.00 86.56 114 GLU A C 1
ATOM 893 O O . GLU A 1 114 ? 6.518 7.646 12.740 1.00 86.56 114 GLU A O 1
ATOM 898 N N . ALA A 1 115 ? 4.324 8.036 12.733 1.00 85.56 115 ALA A N 1
ATOM 899 C CA . ALA A 1 115 ? 4.287 8.633 11.402 1.00 85.56 115 ALA A CA 1
ATOM 900 C C . ALA A 1 115 ? 5.060 9.958 11.332 1.00 85.56 115 ALA A C 1
ATOM 902 O O . ALA A 1 115 ? 5.687 10.246 10.321 1.00 85.56 115 ALA A O 1
ATOM 903 N N . LYS A 1 116 ? 5.089 10.773 12.385 1.00 85.69 116 LYS A N 1
ATOM 904 C CA . LYS A 1 116 ? 5.864 12.023 12.402 1.00 85.69 116 LYS A CA 1
ATOM 905 C C . LYS A 1 116 ? 7.360 11.764 12.568 1.00 85.69 116 LYS A C 1
ATOM 907 O O . LYS A 1 116 ? 8.169 12.506 12.013 1.00 85.69 116 LYS A O 1
ATOM 912 N N . HIS A 1 117 ? 7.730 10.713 13.298 1.00 86.38 117 HIS A N 1
ATOM 913 C CA . HIS A 1 117 ? 9.123 10.315 13.481 1.00 86.38 117 HIS A CA 1
ATOM 914 C C . HIS A 1 117 ? 9.674 9.566 12.255 1.00 86.38 117 HIS A C 1
ATOM 916 O O . HIS A 1 117 ? 10.726 9.915 11.718 1.00 86.38 117 HIS A O 1
ATOM 922 N N . SER A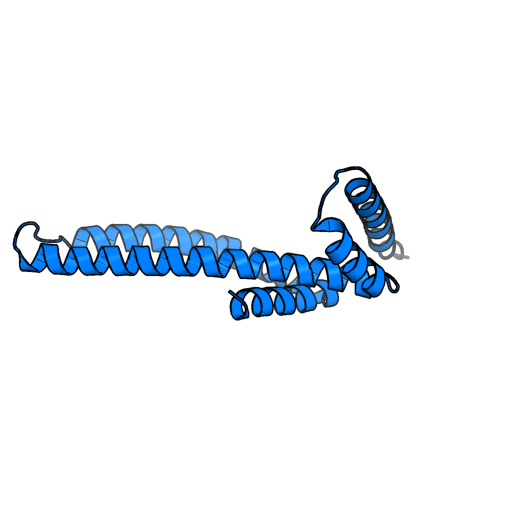 1 118 ? 8.933 8.572 11.772 1.00 83.88 118 SER A N 1
ATOM 923 C CA . SER A 1 118 ? 9.344 7.666 10.696 1.00 83.88 118 SER A CA 1
ATOM 924 C C . SER A 1 118 ? 8.880 8.127 9.317 1.00 83.88 118 SER A C 1
ATOM 926 O O . SER A 1 118 ? 9.571 7.885 8.330 1.00 83.88 118 SER A O 1
ATOM 928 N N . GLY A 1 119 ? 7.767 8.850 9.214 1.00 86.06 119 GLY A N 1
ATOM 929 C CA . GLY A 1 119 ? 7.210 9.332 7.947 1.00 86.06 119 GLY A CA 1
ATOM 930 C C . GLY A 1 119 ? 8.163 10.192 7.121 1.00 86.06 119 GLY A C 1
ATOM 931 O O . GLY A 1 119 ? 8.355 9.859 5.955 1.00 86.06 119 GLY A O 1
ATOM 932 N N . PRO A 1 120 ? 8.849 11.224 7.655 1.00 87.38 120 PRO A N 1
ATOM 933 C CA . PRO A 1 120 ? 9.808 11.986 6.855 1.00 87.38 120 PRO A CA 1
ATOM 934 C C . PRO A 1 120 ? 11.021 11.148 6.426 1.00 87.38 120 PRO A C 1
ATOM 936 O O . PRO A 1 120 ? 11.634 11.446 5.400 1.00 87.38 120 PRO A O 1
ATOM 939 N N . ARG A 1 121 ? 11.376 10.089 7.167 1.00 88.56 121 ARG A N 1
ATOM 940 C CA . ARG A 1 121 ? 12.453 9.161 6.790 1.00 88.56 121 ARG A CA 1
ATOM 941 C C . ARG A 1 121 ? 12.008 8.233 5.661 1.00 88.56 121 ARG A C 1
ATOM 943 O O . ARG A 1 121 ? 12.717 8.129 4.663 1.00 88.56 121 ARG A O 1
ATOM 950 N N . ILE A 1 122 ? 10.830 7.630 5.796 1.00 86.75 122 ILE A N 1
ATOM 951 C CA . ILE A 1 122 ? 10.230 6.738 4.798 1.00 86.75 122 ILE A CA 1
ATOM 952 C C . ILE A 1 122 ? 9.927 7.514 3.517 1.00 86.75 122 ILE A C 1
ATOM 954 O O . ILE A 1 122 ? 10.333 7.089 2.444 1.00 86.75 122 ILE A O 1
ATOM 958 N N . ALA A 1 123 ? 9.316 8.696 3.613 1.00 88.25 123 ALA A N 1
ATOM 959 C CA . ALA A 1 123 ? 9.026 9.543 2.459 1.00 88.25 123 ALA A CA 1
ATOM 960 C C . ALA A 1 123 ? 10.302 9.904 1.687 1.00 88.25 123 ALA A C 1
ATOM 962 O O . ALA A 1 123 ? 10.345 9.768 0.468 1.00 88.25 123 ALA A O 1
ATOM 963 N N . LYS A 1 124 ? 11.383 10.276 2.389 1.00 90.69 124 LYS A N 1
ATOM 964 C CA . LYS A 1 124 ? 12.685 10.537 1.752 1.00 90.69 124 LYS A CA 1
ATOM 965 C C . LYS A 1 124 ? 13.307 9.282 1.136 1.00 90.69 124 LYS A C 1
ATOM 967 O O . LYS A 1 124 ? 14.014 9.409 0.143 1.00 90.69 124 LYS A O 1
ATOM 972 N N . GLN A 1 125 ? 13.109 8.099 1.716 1.00 87.88 125 GLN A N 1
ATOM 973 C CA . GLN A 1 125 ? 13.603 6.837 1.150 1.00 87.88 125 GLN A CA 1
ATOM 974 C C . GLN A 1 125 ? 12.821 6.443 -0.099 1.00 87.88 125 GLN A C 1
ATOM 976 O O . GLN A 1 125 ? 13.430 6.126 -1.112 1.00 87.88 125 GLN A O 1
ATOM 981 N N . VAL A 1 126 ? 11.494 6.544 -0.057 1.00 87.94 126 VAL A N 1
ATOM 982 C CA . VAL A 1 126 ? 10.620 6.303 -1.208 1.00 87.94 126 VAL A CA 1
ATOM 983 C C . VAL A 1 126 ? 10.934 7.290 -2.326 1.00 87.94 126 VAL A C 1
ATOM 985 O O . VAL A 1 126 ? 11.108 6.879 -3.466 1.00 87.94 126 VAL A O 1
ATOM 988 N N . GLN A 1 127 ? 11.093 8.578 -2.014 1.00 89.06 127 GLN A N 1
ATOM 989 C CA . GLN A 1 127 ? 11.450 9.589 -3.007 1.00 89.06 127 GLN A CA 1
ATOM 990 C C . GLN A 1 127 ? 12.815 9.308 -3.649 1.00 89.06 127 GLN A C 1
ATOM 992 O O . GLN A 1 127 ? 12.943 9.408 -4.868 1.00 89.06 127 GLN A O 1
ATOM 997 N N . ARG A 1 128 ? 13.825 8.917 -2.856 1.00 88.88 128 ARG A N 1
ATOM 998 C CA . ARG A 1 128 ? 15.128 8.488 -3.391 1.00 88.88 128 ARG A CA 1
ATOM 999 C C . ARG A 1 128 ? 14.997 7.243 -4.258 1.00 88.88 128 ARG A C 1
ATOM 1001 O O . ARG A 1 128 ? 15.523 7.232 -5.359 1.00 88.88 128 ARG A O 1
ATOM 1008 N N . PHE A 1 129 ? 14.234 6.250 -3.813 1.00 84.31 129 PHE A N 1
ATOM 1009 C CA . PHE A 1 129 ? 14.011 5.020 -4.563 1.00 84.31 129 PHE A CA 1
ATOM 1010 C C . PHE A 1 129 ? 13.311 5.277 -5.901 1.00 84.31 129 PHE A C 1
ATOM 1012 O O . PHE A 1 129 ? 13.732 4.725 -6.908 1.00 84.31 129 PHE A O 1
ATOM 1019 N N . ILE A 1 130 ? 12.303 6.155 -5.940 1.00 86.44 130 ILE A N 1
ATOM 1020 C CA . ILE A 1 130 ? 11.637 6.566 -7.185 1.00 86.44 130 ILE A CA 1
ATOM 1021 C C . ILE A 1 130 ? 12.624 7.279 -8.112 1.00 86.44 130 ILE A C 1
ATOM 1023 O O . ILE A 1 130 ? 12.621 7.037 -9.315 1.00 86.44 130 ILE A O 1
ATOM 1027 N N . HIS A 1 131 ? 13.478 8.145 -7.565 1.00 87.31 131 HIS A N 1
ATOM 1028 C CA . HIS A 1 131 ? 14.465 8.875 -8.356 1.00 87.31 131 HIS A CA 1
ATOM 1029 C C . HIS A 1 131 ? 15.575 7.957 -8.904 1.00 87.31 131 HIS A C 1
ATOM 1031 O O . HIS A 1 131 ? 16.019 8.129 -10.036 1.00 87.31 131 HIS A O 1
ATOM 1037 N N . GLU A 1 132 ? 16.010 6.967 -8.125 1.00 82.25 132 GLU A N 1
ATOM 1038 C CA . GLU A 1 132 ? 17.063 6.012 -8.496 1.00 82.25 132 GLU A CA 1
ATOM 1039 C C . GLU A 1 132 ? 16.539 4.859 -9.370 1.00 82.25 132 GLU A C 1
ATOM 1041 O O . GLU A 1 132 ? 17.253 4.365 -10.240 1.00 82.25 132 GLU A O 1
ATOM 1046 N N . ASN A 1 133 ? 15.282 4.448 -9.177 1.00 82.19 133 ASN A N 1
ATOM 1047 C CA . ASN A 1 133 ? 14.664 3.278 -9.804 1.00 82.19 133 ASN A CA 1
ATOM 1048 C C . ASN A 1 133 ? 13.314 3.618 -10.452 1.00 82.19 133 ASN A C 1
ATOM 1050 O O . ASN A 1 133 ? 12.346 2.860 -10.336 1.00 82.19 133 ASN A O 1
ATOM 1054 N N . ALA A 1 134 ? 13.259 4.735 -11.186 1.00 82.50 134 ALA A N 1
ATOM 1055 C CA . ALA A 1 134 ? 12.040 5.247 -11.816 1.00 82.50 134 ALA A CA 1
ATOM 1056 C C . ALA A 1 134 ? 11.280 4.176 -12.616 1.00 82.50 134 ALA A C 1
ATOM 1058 O O . ALA A 1 134 ? 10.067 4.050 -12.495 1.00 82.50 134 ALA A O 1
ATOM 1059 N N . ILE A 1 135 ? 11.991 3.331 -13.368 1.00 79.62 135 ILE A N 1
ATOM 1060 C CA . ILE A 1 135 ? 11.386 2.272 -14.189 1.00 79.62 135 ILE A CA 1
ATOM 1061 C C . ILE A 1 135 ? 10.675 1.212 -13.330 1.00 79.62 135 ILE A C 1
ATOM 1063 O O . ILE A 1 135 ? 9.561 0.803 -13.661 1.00 79.62 135 ILE A O 1
ATOM 1067 N N . ILE A 1 136 ? 11.275 0.784 -12.213 1.00 83.75 136 ILE A N 1
ATOM 1068 C CA . ILE A 1 136 ? 10.666 -0.189 -11.287 1.00 83.75 136 ILE A CA 1
ATOM 1069 C C . ILE A 1 136 ? 9.484 0.455 -1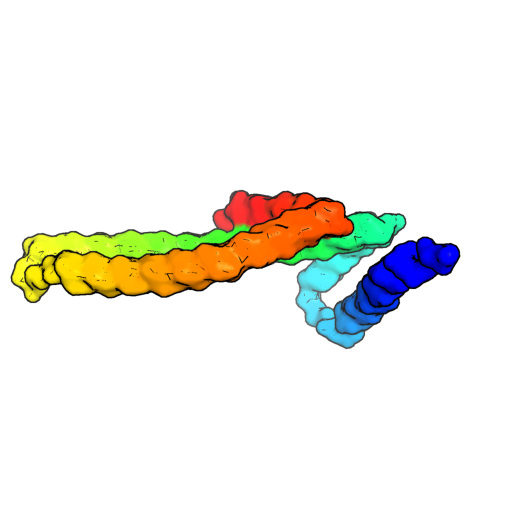0.565 1.00 83.75 136 ILE A C 1
ATOM 1071 O O . ILE A 1 136 ? 8.426 -0.154 -10.464 1.00 83.75 136 ILE A O 1
ATOM 1075 N N . SER A 1 137 ? 9.631 1.693 -10.090 1.00 87.31 137 SER A N 1
ATOM 1076 C CA . SER A 1 137 ? 8.563 2.386 -9.366 1.00 87.31 137 SER A CA 1
ATOM 1077 C C . SER A 1 137 ? 7.352 2.682 -10.247 1.00 87.31 137 SER A C 1
ATOM 1079 O O . SER A 1 137 ? 6.224 2.437 -9.827 1.00 87.31 137 SER A O 1
ATOM 1081 N N . THR A 1 138 ? 7.559 3.163 -11.475 1.00 88.94 138 THR A N 1
ATOM 1082 C CA . THR A 1 138 ? 6.470 3.443 -12.421 1.00 88.94 138 THR A CA 1
ATOM 1083 C C . THR A 1 138 ? 5.774 2.162 -12.862 1.00 88.94 138 THR A C 1
ATOM 1085 O O . THR A 1 138 ? 4.547 2.119 -12.906 1.00 88.94 138 THR A O 1
ATOM 1088 N N . SER A 1 139 ? 6.532 1.101 -13.147 1.00 87.06 139 SER A N 1
ATOM 1089 C CA . SER A 1 139 ? 5.936 -0.189 -13.498 1.00 87.06 139 SER A CA 1
ATOM 1090 C C . SER A 1 139 ? 5.193 -0.814 -12.320 1.00 87.06 139 SER A C 1
ATOM 1092 O O . SER A 1 139 ? 4.063 -1.248 -12.508 1.00 87.06 139 SER A O 1
ATOM 1094 N N . PHE A 1 140 ? 5.747 -0.772 -11.105 1.00 89.62 140 PHE A N 1
ATOM 1095 C CA . PHE A 1 140 ? 5.056 -1.189 -9.884 1.00 89.62 140 PHE A CA 1
ATOM 1096 C C . PHE A 1 140 ? 3.761 -0.420 -9.667 1.00 89.62 140 PHE A C 1
ATOM 1098 O O . PHE A 1 140 ? 2.725 -1.041 -9.457 1.00 89.62 140 PHE A O 1
ATOM 1105 N N . ALA A 1 141 ? 3.789 0.909 -9.770 1.00 92.62 141 ALA A N 1
ATOM 1106 C CA . ALA A 1 141 ? 2.592 1.729 -9.630 1.00 92.62 141 ALA A CA 1
ATOM 1107 C C . ALA A 1 141 ? 1.537 1.372 -10.690 1.00 92.62 141 ALA A C 1
ATOM 1109 O O . ALA A 1 141 ? 0.371 1.181 -10.351 1.00 92.62 141 ALA A O 1
ATOM 1110 N N . GLY A 1 142 ? 1.945 1.215 -11.953 1.00 92.81 142 GLY A N 1
ATOM 1111 C CA . GLY A 1 142 ? 1.052 0.798 -13.036 1.00 92.81 142 GLY A CA 1
ATOM 1112 C C . GLY A 1 142 ? 0.450 -0.588 -12.802 1.00 92.81 142 GLY A C 1
ATOM 1113 O O . GLY A 1 142 ? -0.760 -0.765 -12.918 1.00 92.81 142 GLY A O 1
ATOM 1114 N N . GLY A 1 143 ? 1.275 -1.553 -12.396 1.00 89.06 143 GLY A N 1
ATOM 1115 C CA . GLY A 1 143 ? 0.839 -2.898 -12.038 1.00 89.06 143 GLY A CA 1
ATOM 1116 C C . GLY A 1 143 ? -0.124 -2.900 -10.859 1.00 89.06 143 GLY A C 1
ATOM 1117 O O . GLY A 1 143 ? -1.188 -3.502 -10.938 1.00 89.06 143 GLY A O 1
ATOM 1118 N N . PHE A 1 144 ? 0.207 -2.176 -9.793 1.00 91.62 144 PHE A N 1
ATOM 1119 C CA . PHE A 1 144 ? -0.609 -2.049 -8.588 1.00 91.62 144 PHE A CA 1
ATOM 1120 C C . PHE A 1 144 ? -1.988 -1.475 -8.879 1.00 91.62 144 PHE A C 1
ATOM 1122 O O . PHE A 1 144 ? -2.992 -2.070 -8.487 1.00 91.62 144 PHE A O 1
ATOM 1129 N N . LEU A 1 145 ? -2.052 -0.377 -9.632 1.00 92.44 145 LEU A N 1
ATOM 1130 C CA . LEU A 1 145 ? -3.323 0.209 -10.053 1.00 92.44 145 LEU A CA 1
ATOM 1131 C C . LEU A 1 145 ? -4.126 -0.750 -10.931 1.00 92.44 145 LEU A C 1
ATOM 1133 O O . LEU A 1 145 ? -5.330 -0.889 -10.732 1.00 92.44 145 LEU A O 1
ATOM 1137 N N . LEU A 1 146 ? -3.472 -1.459 -11.852 1.00 90.00 146 LEU A N 1
ATOM 1138 C CA . LEU A 1 146 ? -4.126 -2.471 -12.678 1.00 90.00 146 LEU A CA 1
ATOM 1139 C C . LEU A 1 146 ? -4.658 -3.637 -11.826 1.00 90.00 146 LEU A C 1
ATOM 1141 O O . LEU A 1 146 ? -5.754 -4.131 -12.078 1.00 90.00 146 LEU A O 1
ATOM 1145 N N . GLY A 1 147 ? -3.928 -4.043 -10.785 1.00 85.00 147 GLY A N 1
ATOM 1146 C CA . GLY A 1 147 ? -4.349 -5.074 -9.834 1.00 85.00 147 GLY A CA 1
ATOM 1147 C C . GLY A 1 147 ? -5.552 -4.640 -9.004 1.00 85.00 147 GLY A C 1
ATOM 1148 O O . GLY A 1 147 ? -6.454 -5.441 -8.765 1.00 85.00 147 GLY A O 1
ATOM 1149 N N . ILE A 1 148 ? -5.604 -3.358 -8.630 1.00 86.69 148 ILE A N 1
ATOM 1150 C CA . ILE A 1 148 ? -6.768 -2.770 -7.966 1.00 86.69 148 ILE A CA 1
ATOM 1151 C C . ILE A 1 148 ? -7.969 -2.723 -8.912 1.00 86.69 148 ILE A C 1
ATOM 1153 O O . ILE A 1 148 ? -9.059 -3.127 -8.515 1.00 86.69 148 ILE A O 1
ATOM 1157 N N . ALA A 1 149 ? -7.770 -2.257 -10.147 1.00 85.81 149 ALA A N 1
ATOM 1158 C CA . ALA A 1 149 ? -8.832 -2.085 -11.136 1.00 85.81 149 ALA A CA 1
ATOM 1159 C C . ALA A 1 149 ? -9.437 -3.415 -11.618 1.00 85.81 149 ALA A C 1
ATOM 1161 O O . ALA A 1 149 ? -10.613 -3.464 -11.964 1.00 85.81 149 ALA A O 1
ATOM 1162 N N . CYS A 1 150 ? -8.645 -4.490 -11.638 1.00 74.19 150 CYS A N 1
ATOM 1163 C CA . CYS A 1 150 ? -9.056 -5.807 -12.133 1.00 74.19 150 CYS A CA 1
ATOM 1164 C C . CYS A 1 150 ? -9.735 -6.702 -11.060 1.00 74.19 150 CYS A C 1
ATOM 1166 O O . CYS A 1 150 ? -10.157 -7.812 -11.378 1.00 74.19 150 CYS A O 1
ATOM 1168 N N . SER A 1 151 ? -9.832 -6.273 -9.788 1.00 59.53 151 SER A N 1
ATOM 1169 C CA . SER A 1 151 ? -10.197 -7.138 -8.634 1.00 59.53 151 SER A CA 1
ATOM 1170 C C . SER A 1 151 ? -11.599 -6.952 -8.046 1.00 59.53 151 SER A C 1
ATOM 1172 O O . SER A 1 151 ? -12.163 -5.837 -8.037 1.00 59.53 151 SER A O 1
#

Organism: Strigamia maritima (NCBI:txid126957)

Radius of gyration: 23.43 Å; chains: 1; bounding box: 76×41×50 Å

Foldseek 3Di:
DDDDDPDPPVVVVVVVVVVVVVVVVVDDDDDPCVVLVVCLVVQVPDPLSNLLSVLLQVLLVLLLVCLVVVVVVVCVVVVVVVVVVVCVVVPDDDPPVVVVVVVVVVVVVVVVVCCVVCVVVVVVVVVVCCVVSVSSNVSSNNNNVVNNVVD